Protein AF-A0A424Z4C3-F1 (afdb_monomer)

Sequence (163 aa):
MENKVEQVVNKMNSRNLFIAIMLIIITILAVLLIISIGGYLSYIQEPQPHHHETYIHIFPETHVYGTDNVTFMYTPNIGRTLIVTYTVTEIESDNVHNIIETVERQEHELDPLNPLKIEVEPREIGHKYQVEMTVEDMNNNIIHRSTMSARIPDEQDNFISNP

Radius of gyration: 39.34 Å; Cα contacts (8 Å, |Δi|>4): 250; chains: 1; bounding box: 77×33×122 Å

pLDDT: mean 78.97, std 17.21, range [33.47, 97.31]

Nearest PDB structures (foldseek):
  5iv7-assembly1_C  TM=6.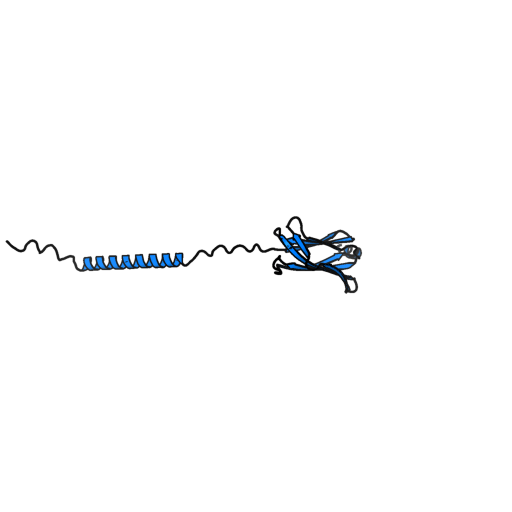291E-01  e=2.457E-01  Tequatrovirus T4
  4be5-assembly1_A  TM=4.408E-01  e=5.920E-02  Vibrio cholerae MJ-1236
  3hn3-assembly1_B  TM=3.981E-01  e=4.795E-02  Homo sapiens
  7q5z-assembly1_A  TM=5.756E-01  e=3.198E-01  Homo sapiens
  1zlg-assembly1_A  TM=4.926E-01  e=1.133E+00  Homo sapiens

Mean predicted aligned error: 15.72 Å

Solvent-accessible surface area (backbone atoms only — not comparable to full-atom values): 9662 Å² total; per-residue (Å²): 146,76,88,77,78,76,81,77,75,83,71,75,52,67,68,60,55,50,52,52,52,51,52,52,52,53,51,52,53,51,52,53,49,50,52,52,52,52,51,49,56,64,65,55,58,72,78,69,80,69,78,73,74,78,76,69,48,73,49,78,46,78,47,72,50,80,71,57,42,47,35,41,35,42,31,31,76,53,74,45,68,31,31,38,29,38,38,34,32,42,29,42,83,86,67,51,78,43,80,78,44,77,47,76,69,42,80,41,80,32,17,67,89,47,47,49,73,49,74,57,78,87,59,60,67,53,24,34,41,33,41,42,37,41,32,23,41,90,84,71,47,77,68,46,74,50,75,51,70,54,61,35,71,42,83,74,66,73,70,80,70,76,136

Organism: NCBI:txid768733

Foldseek 3Di:
DDDDPPPPPPCPPVVNVVVVVVVVVVVVVVVVVVVVVVVVVVVPPPPDPPPPPPQWDWDWDWDDDAQFKIKIWIATAAWDWKFKWKWKWKQDQVRDIDTPDTDHGDIDGHHRVRIDIDIDPGDDAQIKMKMWMWIAHPVRHTRDTDIDMDHRHDPVVVPPDDD

Secondary structure (DSSP, 8-state):
--SSSGGGSS---HHHHHHHHHHHHHHHHHHHHHHHHHHHHHHS-------------EEEEEEEETTTEEEEEEEESS-EEEEEEEEEEEE-TT--EEEEEEEEEEEEEE-SSS-EEEE--S--TT-EEEEEEEEE-TTS-EEEEEEEEEEPPPGGGGG-S--

Structure (mmCIF, N/CA/C/O backbone):
data_AF-A0A424Z4C3-F1
#
_entry.id   AF-A0A424Z4C3-F1
#
loop_
_atom_site.group_PDB
_atom_site.id
_atom_site.type_symbol
_atom_site.label_atom_id
_atom_site.label_alt_id
_atom_site.label_comp_id
_atom_site.label_asym_id
_atom_site.label_entity_id
_atom_site.label_seq_id
_atom_site.pdbx_PDB_ins_code
_atom_site.Cartn_x
_atom_site.Cartn_y
_atom_site.Cartn_z
_atom_site.occupancy
_atom_site.B_iso_or_equiv
_atom_site.auth_seq_id
_atom_site.auth_comp_id
_atom_site.auth_asym_id
_atom_site.auth_atom_id
_atom_site.pdbx_PDB_model_num
ATOM 1 N N . MET A 1 1 ? -45.730 -1.205 102.598 1.00 48.62 1 MET A N 1
ATOM 2 C CA . MET A 1 1 ? -45.518 -2.268 101.585 1.00 48.62 1 MET A CA 1
ATOM 3 C C . MET A 1 1 ? -44.973 -1.597 100.334 1.00 48.62 1 MET A C 1
ATOM 5 O O . MET A 1 1 ? -45.624 -1.545 99.305 1.00 48.62 1 MET A O 1
ATOM 9 N N . GLU A 1 2 ? -43.786 -1.020 100.467 1.00 47.94 2 GLU A N 1
ATOM 10 C CA . GLU A 1 2 ? -43.136 -0.192 99.452 1.00 47.94 2 GLU A CA 1
ATOM 11 C C . GLU A 1 2 ? -41.694 -0.677 99.303 1.00 47.94 2 GLU A C 1
ATOM 13 O O . GLU A 1 2 ? -41.101 -1.179 100.260 1.00 47.94 2 GLU A O 1
ATOM 18 N N . ASN A 1 3 ? -41.143 -0.501 98.105 1.00 51.62 3 ASN A N 1
ATOM 19 C CA . ASN A 1 3 ? -39.709 -0.540 97.815 1.00 51.62 3 ASN A CA 1
ATOM 20 C C . ASN A 1 3 ? -38.988 -1.889 97.815 1.00 51.62 3 ASN A C 1
ATOM 22 O O . ASN A 1 3 ? -37.878 -2.006 98.328 1.00 51.62 3 ASN A O 1
ATOM 26 N N . LYS A 1 4 ? -39.537 -2.895 97.126 1.00 50.12 4 LYS A N 1
ATOM 27 C CA . LYS A 1 4 ? -38.707 -4.020 96.640 1.00 50.12 4 LYS A CA 1
ATOM 28 C C . LYS A 1 4 ? -38.708 -4.244 95.130 1.00 50.12 4 LYS A C 1
ATOM 30 O O . LYS A 1 4 ? -37.926 -5.060 94.658 1.00 50.12 4 LYS A O 1
ATOM 35 N N . VAL A 1 5 ? -39.513 -3.503 94.369 1.00 50.25 5 VAL A N 1
ATOM 36 C CA . VAL A 1 5 ? -39.598 -3.684 92.909 1.00 50.25 5 VAL A CA 1
ATOM 37 C C . VAL A 1 5 ? -38.650 -2.746 92.144 1.00 50.25 5 VAL A C 1
ATOM 39 O O . VAL A 1 5 ? -38.207 -3.090 91.055 1.00 50.25 5 VAL A O 1
ATOM 42 N N . GLU A 1 6 ? -38.224 -1.620 92.727 1.00 46.81 6 GLU A N 1
ATOM 43 C CA . GLU A 1 6 ? -37.354 -0.653 92.027 1.00 46.81 6 GLU A CA 1
ATOM 44 C C . GLU A 1 6 ? -35.853 -0.990 92.042 1.00 46.81 6 GLU A C 1
ATOM 46 O O . GLU A 1 6 ? -35.081 -0.413 91.281 1.00 46.81 6 GLU A O 1
ATOM 51 N N . GLN A 1 7 ? -35.403 -1.948 92.857 1.00 45.22 7 GLN A N 1
ATOM 52 C CA . GLN A 1 7 ? -33.965 -2.203 93.034 1.00 45.22 7 GLN A CA 1
ATOM 53 C C . GLN A 1 7 ? -33.345 -3.238 92.084 1.00 45.22 7 GLN A C 1
ATOM 55 O O . GLN A 1 7 ? -32.160 -3.541 92.215 1.00 45.22 7 GLN A O 1
ATOM 60 N N . VAL A 1 8 ? -34.092 -3.764 91.109 1.00 50.53 8 VAL A N 1
ATOM 61 C CA . VAL A 1 8 ? -33.557 -4.748 90.143 1.00 50.53 8 VAL A CA 1
ATOM 62 C C . VAL A 1 8 ? -33.133 -4.102 88.815 1.00 50.53 8 VAL A C 1
ATOM 64 O O . VAL A 1 8 ? -32.407 -4.716 88.041 1.00 50.53 8 VAL A O 1
ATOM 67 N N . VAL A 1 9 ? -33.509 -2.847 88.542 1.00 52.56 9 VAL A N 1
ATOM 68 C CA . VAL A 1 9 ? -33.417 -2.318 87.167 1.00 52.56 9 VAL A CA 1
ATOM 69 C C . VAL A 1 9 ? -32.121 -1.566 86.846 1.00 52.56 9 VAL A C 1
ATOM 71 O O . VAL A 1 9 ? -31.762 -1.502 85.677 1.00 52.56 9 VAL A O 1
ATOM 74 N N . ASN A 1 10 ? -31.353 -1.044 87.810 1.00 55.59 10 ASN A N 1
ATOM 75 C CA . ASN A 1 10 ? -30.318 -0.058 87.455 1.00 55.59 10 ASN A CA 1
ATOM 76 C C . A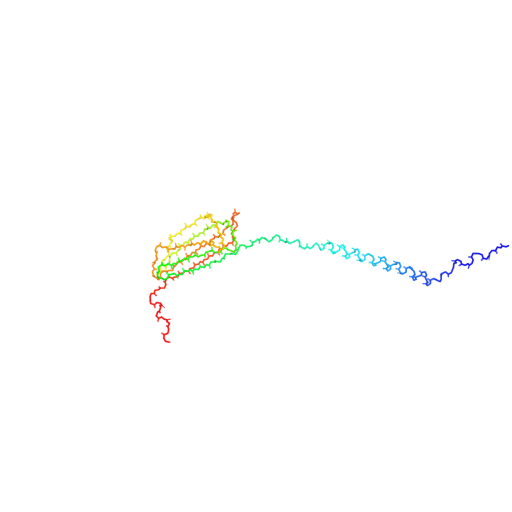SN A 1 10 ? -28.901 -0.344 87.963 1.00 55.59 10 ASN A C 1
ATOM 78 O O . ASN A 1 10 ? -28.245 0.500 88.572 1.00 55.59 10 ASN A O 1
ATOM 82 N N . LYS A 1 11 ? -28.396 -1.547 87.675 1.00 53.50 11 LYS A N 1
ATOM 83 C CA . LYS A 1 11 ? -26.954 -1.824 87.747 1.00 53.50 11 LYS A CA 1
ATOM 84 C C . LYS A 1 11 ? -26.505 -2.758 86.627 1.00 53.50 11 LYS A C 1
ATOM 86 O O . LYS A 1 11 ? -25.845 -3.765 86.866 1.00 53.50 11 LYS A O 1
ATOM 91 N N . MET A 1 12 ? -26.818 -2.417 85.374 1.00 53.66 12 MET A N 1
ATOM 92 C CA . MET A 1 12 ? -25.927 -2.848 84.295 1.00 53.66 12 MET A CA 1
ATOM 93 C C . MET A 1 12 ? -24.573 -2.208 84.591 1.00 53.66 12 MET A C 1
ATOM 95 O O . MET A 1 12 ? -24.428 -0.991 84.509 1.00 53.66 12 MET A O 1
ATOM 99 N N . ASN A 1 13 ? -23.614 -3.028 85.036 1.00 64.44 13 ASN A N 1
ATOM 100 C CA . ASN A 1 13 ? -22.236 -2.621 85.287 1.00 64.44 13 ASN A CA 1
ATOM 101 C C . ASN A 1 13 ? -21.794 -1.698 84.151 1.00 64.44 13 ASN A C 1
ATOM 103 O O . ASN A 1 13 ? -21.885 -2.089 82.989 1.00 64.44 13 ASN A O 1
ATOM 107 N N . SER A 1 14 ? -21.319 -0.498 84.483 1.00 62.88 14 SER A N 1
ATOM 108 C CA . SER A 1 14 ? -20.843 0.517 83.530 1.00 62.88 14 SER A CA 1
ATOM 109 C C . SER A 1 14 ? -19.937 -0.064 82.437 1.00 62.88 14 SER A C 1
ATOM 111 O O . SER A 1 14 ? -19.954 0.393 81.300 1.00 62.88 14 SER A O 1
ATOM 113 N N . ARG A 1 15 ? -19.214 -1.143 82.759 1.00 69.12 15 ARG A N 1
ATOM 114 C CA . ARG A 1 15 ? -18.411 -1.948 81.836 1.00 69.12 15 ARG A CA 1
ATOM 115 C C . ARG A 1 15 ? -19.214 -2.576 80.689 1.00 69.12 15 ARG A C 1
ATOM 117 O O . ARG A 1 15 ? -18.773 -2.517 79.552 1.00 69.12 15 ARG A O 1
ATOM 124 N N . ASN A 1 16 ? -20.387 -3.143 80.958 1.00 73.50 16 ASN A N 1
ATOM 125 C CA . ASN A 1 16 ? -21.242 -3.763 79.941 1.00 73.50 16 ASN A CA 1
ATOM 126 C C . ASN A 1 16 ? -21.932 -2.708 79.071 1.00 73.50 16 ASN A C 1
ATOM 128 O O . ASN A 1 16 ? -22.088 -2.922 77.873 1.00 73.50 16 ASN A O 1
ATOM 132 N N . LEU A 1 17 ? -22.288 -1.558 79.653 1.00 76.88 17 LEU A N 1
ATOM 133 C CA . LEU A 1 17 ? -22.807 -0.417 78.898 1.00 76.88 17 LEU A CA 1
ATOM 134 C C . LEU A 1 17 ? -21.731 0.159 77.965 1.00 76.88 17 LEU A C 1
ATOM 136 O O . LEU A 1 17 ? -21.995 0.402 76.793 1.00 76.88 17 LEU A O 1
ATOM 140 N N . PHE A 1 18 ? -20.501 0.304 78.458 1.00 78.44 18 PHE A N 1
ATOM 141 C CA . PHE A 1 18 ? -19.362 0.753 77.660 1.00 78.44 18 PHE A CA 1
ATOM 142 C C . PHE A 1 18 ? -19.043 -0.213 76.510 1.00 78.44 18 PHE A C 1
ATOM 144 O O . PHE A 1 18 ? -18.848 0.222 75.378 1.00 78.44 18 PHE A O 1
ATOM 151 N N . ILE A 1 19 ? -19.053 -1.525 76.776 1.00 81.19 19 ILE A N 1
ATOM 152 C CA . ILE A 1 19 ? -18.867 -2.554 75.743 1.00 81.19 19 ILE A CA 1
ATOM 153 C C . ILE A 1 19 ? -19.993 -2.488 74.701 1.00 81.19 19 ILE A C 1
ATOM 155 O O . ILE A 1 19 ? -19.710 -2.515 73.507 1.00 81.19 19 ILE A O 1
ATOM 159 N N . ALA A 1 20 ? -21.253 -2.345 75.125 1.00 80.00 20 ALA A N 1
ATOM 160 C CA . ALA A 1 20 ? -22.386 -2.231 74.208 1.00 80.00 20 ALA A CA 1
ATOM 161 C C . ALA A 1 20 ? -22.279 -0.990 73.303 1.00 80.00 20 ALA A C 1
ATOM 163 O O . ALA A 1 20 ? -22.475 -1.093 72.095 1.00 80.00 20 ALA A O 1
ATOM 164 N N . ILE A 1 21 ? -21.898 0.163 73.862 1.00 84.81 21 ILE A N 1
ATOM 165 C CA . ILE A 1 21 ? -21.693 1.402 73.097 1.00 84.81 21 ILE A CA 1
ATOM 166 C C . ILE A 1 21 ? -20.532 1.250 72.105 1.00 84.81 21 ILE A C 1
ATOM 168 O O . ILE A 1 21 ? -20.670 1.628 70.943 1.00 84.81 21 ILE A O 1
ATOM 172 N N . MET A 1 22 ? -19.414 0.650 72.522 1.00 87.81 22 MET A N 1
ATOM 173 C CA . MET A 1 22 ? -18.274 0.394 71.634 1.00 87.81 22 MET A CA 1
ATOM 174 C C . MET A 1 22 ? -18.644 -0.519 70.461 1.00 87.81 22 MET A C 1
ATOM 176 O O . MET A 1 22 ? -18.270 -0.232 69.326 1.00 87.81 22 MET A O 1
ATOM 180 N N . LEU A 1 23 ? -19.422 -1.577 70.702 1.00 88.62 23 LEU A N 1
ATOM 181 C CA . LEU A 1 23 ? -19.890 -2.469 69.637 1.00 88.62 23 LEU A CA 1
ATOM 182 C C . LEU A 1 23 ? -20.785 -1.737 68.632 1.00 88.62 23 LEU A C 1
ATOM 184 O O . LEU A 1 23 ? -20.630 -1.929 67.426 1.00 88.62 23 LEU A O 1
ATOM 188 N N . ILE A 1 24 ? -21.669 -0.854 69.103 1.00 89.69 24 ILE A N 1
ATOM 189 C CA . ILE A 1 24 ? -22.517 -0.034 68.227 1.00 89.69 24 ILE A CA 1
ATOM 190 C C . ILE A 1 24 ? -21.655 0.883 67.351 1.00 89.69 24 ILE A C 1
ATOM 192 O O . ILE A 1 24 ? -21.848 0.921 66.137 1.00 89.69 24 ILE A O 1
ATOM 196 N N . ILE A 1 25 ? -20.664 1.565 67.933 1.00 90.81 25 ILE A N 1
ATOM 197 C CA . ILE A 1 25 ? -19.761 2.460 67.191 1.00 90.81 25 ILE A CA 1
ATOM 198 C C . ILE A 1 25 ? -18.969 1.690 66.127 1.00 90.81 25 ILE A C 1
ATOM 200 O O . ILE A 1 25 ? -18.912 2.123 64.978 1.00 90.81 25 ILE A O 1
ATOM 204 N N . ILE A 1 26 ? -18.405 0.530 66.477 1.00 90.75 26 ILE A N 1
ATOM 205 C CA . ILE A 1 26 ? -17.664 -0.321 65.531 1.00 90.75 26 ILE A CA 1
ATOM 206 C C . ILE A 1 26 ? -18.571 -0.766 64.380 1.00 90.75 26 ILE A C 1
ATOM 208 O O . ILE A 1 26 ? -18.159 -0.735 63.222 1.00 90.75 26 ILE A O 1
ATOM 212 N N . THR A 1 27 ? -19.819 -1.129 64.683 1.00 90.38 27 THR A N 1
ATOM 213 C CA . THR A 1 27 ? -20.787 -1.560 63.666 1.00 90.38 27 THR A CA 1
ATOM 214 C C . THR A 1 27 ? -21.122 -0.418 62.705 1.00 90.38 27 THR A C 1
ATOM 216 O O . THR A 1 27 ? -21.119 -0.615 61.492 1.00 90.38 27 THR A O 1
ATOM 219 N N . ILE A 1 28 ? -21.338 0.795 63.223 1.00 91.44 28 ILE A N 1
ATOM 220 C CA . ILE A 1 28 ? -21.596 1.987 62.401 1.00 91.44 28 ILE A CA 1
ATOM 221 C C . ILE A 1 28 ? -20.392 2.297 61.502 1.00 91.44 28 ILE A C 1
ATOM 223 O O . ILE A 1 28 ? -20.564 2.538 60.308 1.00 91.44 28 ILE A O 1
ATOM 227 N N . LEU A 1 29 ? -19.172 2.246 62.046 1.00 90.75 29 LEU A N 1
ATOM 228 C CA . LEU A 1 29 ? -17.948 2.482 61.274 1.00 90.75 29 LEU A CA 1
ATOM 229 C C . LEU A 1 29 ? -17.756 1.442 60.162 1.00 90.75 29 LEU A C 1
ATOM 231 O O . LEU A 1 29 ? -17.391 1.809 59.047 1.00 90.75 29 LEU A O 1
ATOM 235 N N . ALA A 1 30 ? -18.051 0.167 60.427 1.00 88.88 30 ALA A N 1
ATOM 236 C CA . ALA A 1 30 ? -17.978 -0.891 59.422 1.00 88.88 30 ALA A CA 1
ATOM 237 C C . ALA A 1 30 ? -18.991 -0.677 58.284 1.00 88.88 30 ALA A C 1
ATOM 239 O O . ALA A 1 30 ? -18.644 -0.829 57.114 1.00 88.88 30 ALA A O 1
ATOM 240 N N . VAL A 1 31 ? -20.219 -0.263 58.609 1.00 88.62 31 VAL A N 1
ATO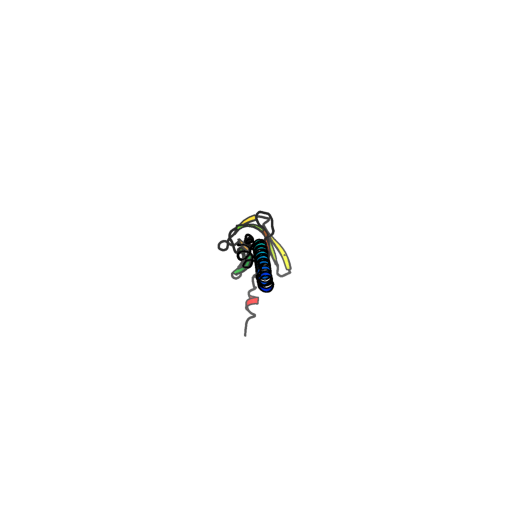M 241 C CA . VAL A 1 31 ? -21.247 0.052 57.603 1.00 88.62 31 VAL A CA 1
ATOM 242 C C . VAL A 1 31 ? -20.822 1.239 56.735 1.00 88.62 31 VAL A C 1
ATOM 244 O O . VAL A 1 31 ? -20.926 1.165 55.512 1.00 88.62 31 VAL A O 1
ATOM 247 N N . LEU A 1 32 ? -20.281 2.303 57.336 1.00 87.62 32 LEU A N 1
ATOM 248 C CA . LEU A 1 32 ? -19.774 3.462 56.590 1.00 87.62 32 LEU A CA 1
ATOM 249 C C . LEU A 1 32 ? -18.605 3.093 55.667 1.00 87.62 32 LEU A C 1
ATOM 251 O O . LEU A 1 32 ? -18.544 3.576 54.537 1.00 87.62 32 LEU A O 1
ATOM 255 N N . LEU A 1 33 ? -17.710 2.207 56.113 1.00 87.25 33 LEU A N 1
ATOM 256 C CA . LEU A 1 33 ? -16.611 1.700 55.291 1.00 87.25 33 LEU A CA 1
ATOM 257 C C . LEU A 1 33 ? -17.136 0.924 54.073 1.00 87.25 33 LEU A C 1
ATOM 259 O O . LEU A 1 33 ? -16.677 1.161 52.959 1.00 87.25 33 LEU A O 1
ATOM 263 N N . ILE A 1 34 ? -18.119 0.038 54.265 1.00 84.75 34 ILE A N 1
ATOM 264 C CA . ILE A 1 34 ? -18.716 -0.753 53.177 1.00 84.75 34 ILE A CA 1
ATOM 265 C C . ILE A 1 34 ? -19.407 0.157 52.155 1.00 84.75 34 ILE A C 1
ATOM 267 O O . ILE A 1 34 ? -19.229 -0.040 50.956 1.00 84.75 34 ILE A O 1
ATOM 271 N N . ILE A 1 35 ? -20.146 1.176 52.607 1.00 83.12 35 ILE A N 1
ATOM 272 C CA . ILE A 1 35 ? -20.796 2.152 51.716 1.00 83.12 35 ILE A CA 1
ATOM 273 C C . ILE A 1 35 ? -19.747 2.954 50.935 1.00 83.12 35 ILE A C 1
ATOM 275 O O . ILE A 1 35 ? -19.904 3.150 49.733 1.00 83.12 35 ILE A O 1
ATOM 279 N N . SER A 1 36 ? -18.662 3.378 51.589 1.00 79.81 36 SER A N 1
ATOM 280 C CA . SER A 1 36 ? -17.558 4.100 50.945 1.00 79.81 36 SER A CA 1
ATOM 281 C C . SER A 1 36 ? -16.863 3.253 49.873 1.00 79.81 36 SER A C 1
ATOM 283 O O . SER A 1 36 ? -16.689 3.706 48.743 1.00 79.81 36 SER A O 1
ATOM 285 N N . ILE A 1 37 ? -16.543 1.990 50.181 1.00 78.69 37 ILE A N 1
ATOM 286 C CA . ILE A 1 37 ? -15.929 1.055 49.227 1.00 78.69 37 ILE A CA 1
ATOM 287 C C . ILE A 1 37 ? -16.899 0.730 48.087 1.00 78.69 37 ILE A C 1
ATOM 289 O O . ILE A 1 37 ? -16.496 0.752 46.930 1.00 78.69 37 ILE A O 1
ATOM 293 N N . GLY A 1 38 ? -18.176 0.471 48.379 1.00 73.25 38 GLY A N 1
ATOM 294 C CA . GLY A 1 38 ? -19.195 0.207 47.359 1.00 73.25 38 GLY A CA 1
ATOM 295 C C . GLY A 1 38 ? -19.426 1.403 46.433 1.00 73.25 38 GLY A C 1
ATOM 296 O O . GLY A 1 38 ? -19.543 1.231 45.221 1.00 73.25 38 GLY A O 1
ATOM 297 N N . GLY A 1 39 ? -19.413 2.621 46.981 1.00 69.94 39 GLY A N 1
ATOM 298 C CA . GLY A 1 39 ? -19.451 3.863 46.209 1.00 69.94 39 GLY A CA 1
ATOM 299 C C . GLY A 1 39 ? -18.201 4.054 45.349 1.00 69.94 39 GLY A C 1
ATOM 300 O O . GLY A 1 39 ? -18.321 4.412 44.182 1.00 69.94 39 GLY A O 1
ATOM 301 N N . TYR A 1 40 ? -17.015 3.745 45.879 1.00 68.44 40 TYR A N 1
ATOM 302 C CA . TYR A 1 40 ? -15.761 3.791 45.125 1.00 68.44 40 TYR A CA 1
ATOM 303 C C . TYR A 1 40 ? -15.733 2.756 43.993 1.00 68.44 40 TYR A C 1
ATOM 305 O O . TYR A 1 40 ? -15.384 3.097 42.871 1.00 68.44 40 TYR A O 1
ATOM 313 N N . LEU A 1 41 ? -16.184 1.523 44.241 1.00 63.66 41 LEU A N 1
ATOM 314 C CA . LEU A 1 41 ? -16.323 0.487 43.212 1.00 63.66 41 LEU A CA 1
ATOM 315 C C . LEU A 1 41 ? -17.367 0.856 42.150 1.00 63.66 41 LEU A C 1
ATOM 317 O O . LEU A 1 41 ? -17.173 0.539 40.987 1.00 63.66 41 LEU A O 1
ATOM 321 N N . SER A 1 42 ? -18.432 1.569 42.525 1.00 61.44 42 SER A N 1
ATOM 322 C CA . SER A 1 42 ? -19.417 2.098 41.567 1.00 61.44 42 SER A CA 1
ATOM 323 C C . SER A 1 42 ? -18.878 3.290 40.764 1.00 61.44 42 SER A C 1
ATOM 325 O O . SER A 1 42 ? -19.337 3.542 39.654 1.00 61.44 42 SER A O 1
ATOM 327 N N . TYR A 1 43 ? -17.922 4.037 41.327 1.00 59.94 43 TYR A N 1
ATOM 328 C CA . TYR A 1 43 ? -17.220 5.136 40.660 1.00 59.94 43 TYR A CA 1
ATOM 329 C C . TYR A 1 43 ? -16.118 4.637 39.721 1.00 59.94 43 TYR A C 1
ATOM 331 O O . TYR A 1 43 ? -15.840 5.275 38.707 1.00 59.94 43 TYR A O 1
ATOM 339 N N . ILE A 1 44 ? -15.525 3.473 40.013 1.00 58.66 44 ILE A N 1
ATOM 340 C CA . ILE A 1 44 ? -14.732 2.711 39.047 1.00 58.66 44 ILE A CA 1
ATOM 341 C C . ILE A 1 44 ? -15.719 2.079 38.066 1.00 58.66 44 ILE A C 1
ATOM 343 O O . ILE A 1 44 ? -16.002 0.886 38.083 1.00 58.66 44 ILE A O 1
ATOM 347 N N . GLN A 1 45 ? -16.292 2.928 37.222 1.00 50.38 45 GLN A N 1
ATOM 348 C CA . GLN A 1 45 ? -16.965 2.506 36.016 1.00 50.38 45 GLN A CA 1
ATOM 349 C C . GLN A 1 45 ? -15.975 1.592 35.290 1.00 50.38 45 GLN A C 1
ATOM 351 O O . GLN A 1 45 ? -14.860 2.029 34.987 1.00 50.38 45 GLN A O 1
ATOM 356 N N . GLU A 1 46 ? -16.335 0.317 35.085 1.00 55.81 46 GLU A N 1
ATOM 357 C CA . GLU A 1 46 ? -15.583 -0.541 34.169 1.00 55.81 46 GLU A CA 1
ATOM 358 C C . GLU A 1 46 ? -15.350 0.296 32.912 1.00 55.81 46 GLU A C 1
ATOM 360 O O . GLU A 1 46 ? -16.330 0.862 32.400 1.00 55.81 46 GLU A O 1
ATOM 365 N N . PRO A 1 47 ? -14.089 0.481 32.473 1.00 52.53 47 PRO A N 1
ATOM 366 C CA . PRO A 1 47 ? -13.832 1.217 31.254 1.00 52.53 47 PRO A CA 1
ATOM 367 C C . PRO A 1 47 ? -14.706 0.568 30.192 1.00 52.53 47 PRO A C 1
ATOM 369 O O . PRO A 1 47 ? -14.550 -0.616 29.890 1.00 52.53 47 PRO A O 1
ATOM 372 N N . GLN A 1 48 ? -15.700 1.327 29.718 1.00 49.47 48 GLN A N 1
ATOM 373 C CA . GLN A 1 48 ? -16.552 0.904 28.619 1.00 49.47 48 GLN A CA 1
ATOM 374 C C . GLN A 1 48 ? -15.604 0.387 27.541 1.00 49.47 48 GLN A C 1
ATOM 376 O O . GLN A 1 48 ? -14.608 1.072 27.280 1.00 49.47 48 GLN A O 1
ATOM 381 N N . PRO A 1 49 ? -15.837 -0.804 26.964 1.00 48.91 49 PRO A N 1
ATOM 382 C CA . PRO A 1 49 ? -14.971 -1.297 25.913 1.00 48.91 49 PRO A CA 1
ATOM 383 C C . PRO A 1 49 ? -14.999 -0.230 24.828 1.00 48.91 49 PRO A C 1
ATOM 385 O O . PRO A 1 49 ? -16.034 -0.004 24.200 1.00 48.91 49 PRO A O 1
ATOM 388 N N . HIS A 1 50 ? -13.893 0.506 24.694 1.00 41.78 50 HIS A N 1
ATOM 389 C CA . HIS A 1 50 ? -13.733 1.486 23.641 1.00 41.78 50 HIS A CA 1
ATOM 390 C C . HIS A 1 50 ? -14.073 0.745 22.360 1.00 41.78 50 HIS A C 1
ATOM 392 O O . HIS A 1 50 ? -13.462 -0.295 22.095 1.00 41.78 50 HIS A O 1
ATOM 398 N N . HIS A 1 51 ? -15.095 1.219 21.637 1.00 39.50 51 HIS A N 1
ATOM 399 C CA . HIS A 1 51 ? -15.401 0.725 20.304 1.00 39.50 51 HIS A CA 1
ATOM 400 C C . HIS A 1 51 ? -14.067 0.548 19.595 1.00 39.50 51 HIS A C 1
ATOM 402 O O . HIS A 1 51 ? -13.327 1.520 19.451 1.00 39.50 51 HIS A O 1
ATOM 408 N N . HIS A 1 52 ? -13.709 -0.698 19.277 1.00 40.66 52 HIS A N 1
ATOM 409 C CA . HIS A 1 52 ? -12.518 -0.960 18.499 1.00 40.66 52 HIS A CA 1
ATOM 410 C C . HIS A 1 52 ? -12.746 -0.257 17.167 1.00 40.66 52 HIS A C 1
ATOM 412 O O . HIS A 1 52 ? -13.441 -0.781 16.295 1.00 40.66 52 HIS A O 1
ATOM 418 N N . GL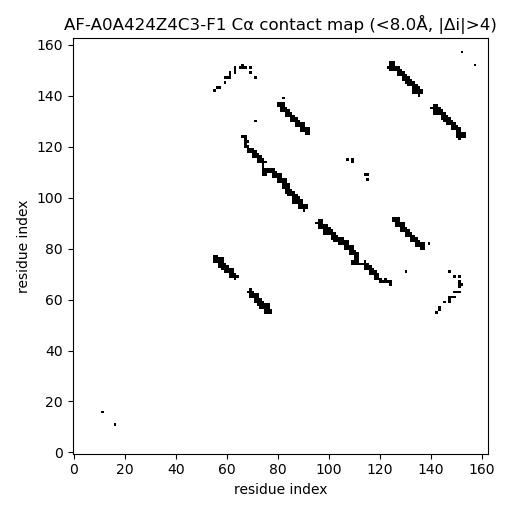U A 1 53 ? -12.196 0.951 17.024 1.00 49.38 53 GLU A N 1
ATOM 419 C CA . GLU A 1 53 ? -11.811 1.457 15.722 1.00 49.38 53 GLU A CA 1
ATOM 420 C C . GLU A 1 53 ? -11.009 0.318 15.115 1.00 49.38 53 GLU A C 1
ATOM 422 O O . GLU A 1 53 ? -9.951 -0.066 15.614 1.00 49.38 53 GLU A O 1
ATOM 427 N N . THR A 1 54 ? -11.625 -0.370 14.160 1.00 58.72 54 THR A N 1
ATOM 428 C CA . THR A 1 54 ? -11.007 -1.534 13.552 1.00 58.72 54 THR A CA 1
ATOM 429 C C . THR A 1 54 ? -9.881 -0.967 12.706 1.00 58.72 54 THR A C 1
ATOM 431 O O . THR A 1 54 ? -10.122 -0.446 11.618 1.00 58.72 54 THR A O 1
ATOM 434 N N . TYR A 1 55 ? -8.675 -0.943 13.274 1.00 65.19 55 TYR A N 1
ATOM 435 C CA . TYR A 1 55 ? -7.505 -0.386 12.619 1.00 65.19 55 TYR A CA 1
ATOM 436 C C . TYR A 1 55 ? -7.246 -1.163 11.329 1.00 65.19 55 TYR A C 1
ATOM 438 O O . TYR A 1 55 ? -7.138 -2.396 11.329 1.00 65.19 55 TYR A O 1
ATOM 446 N N . ILE A 1 56 ? -7.178 -0.427 10.221 1.00 71.00 56 ILE A N 1
ATOM 447 C CA . ILE A 1 56 ? -6.837 -0.989 8.921 1.00 71.00 56 ILE A CA 1
ATOM 448 C C . ILE A 1 56 ? -5.320 -1.071 8.857 1.00 71.00 56 ILE A C 1
ATOM 450 O O . ILE A 1 56 ? -4.631 -0.053 8.858 1.00 71.00 56 ILE A O 1
ATOM 454 N N . HIS A 1 57 ? -4.808 -2.291 8.809 1.00 80.62 57 HIS A N 1
ATOM 455 C CA . HIS A 1 57 ? -3.413 -2.559 8.503 1.00 80.62 57 HIS A CA 1
ATOM 456 C C . HIS A 1 57 ? -3.313 -2.892 7.021 1.00 80.62 57 HIS A C 1
ATOM 458 O O . HIS A 1 57 ? -4.062 -3.735 6.530 1.00 80.62 57 HIS A O 1
ATOM 464 N N . ILE A 1 58 ? -2.395 -2.228 6.323 1.00 80.44 58 ILE A N 1
ATOM 465 C CA . ILE A 1 58 ? -2.105 -2.483 4.913 1.00 80.44 58 ILE A CA 1
ATOM 466 C C . ILE A 1 58 ? -0.708 -3.084 4.827 1.00 80.44 58 ILE A C 1
ATOM 468 O O . ILE A 1 58 ? 0.239 -2.532 5.395 1.00 80.44 58 ILE A O 1
ATOM 472 N N . PHE A 1 59 ? -0.602 -4.214 4.135 1.00 85.38 59 PHE A N 1
ATOM 473 C CA . PHE A 1 59 ? 0.643 -4.937 3.911 1.00 85.38 59 PHE A CA 1
ATOM 474 C C . PHE A 1 59 ? 1.105 -4.698 2.466 1.00 85.38 59 PHE A C 1
ATOM 476 O O . PHE A 1 59 ? 0.503 -5.253 1.544 1.00 85.38 59 PHE A O 1
ATOM 483 N N . PRO A 1 60 ? 2.101 -3.818 2.255 1.00 80.00 60 PRO A N 1
ATOM 484 C CA . PRO A 1 60 ? 2.704 -3.605 0.948 1.00 80.00 60 PRO A CA 1
ATOM 485 C C . PRO A 1 60 ? 3.657 -4.758 0.600 1.00 80.00 60 PRO A C 1
ATOM 487 O O . PRO A 1 60 ? 4.541 -5.096 1.389 1.00 80.00 60 PRO A O 1
ATOM 490 N N . GLU A 1 61 ? 3.498 -5.337 -0.585 1.00 82.94 61 GLU A N 1
ATOM 491 C CA . GLU A 1 61 ? 4.309 -6.448 -1.090 1.00 82.94 61 GLU A CA 1
ATOM 492 C C . GLU A 1 61 ? 4.732 -6.214 -2.545 1.00 82.94 61 GLU A C 1
ATOM 494 O O . GLU A 1 61 ? 3.996 -5.628 -3.340 1.00 82.94 61 GLU A O 1
ATOM 499 N N . THR A 1 62 ? 5.911 -6.710 -2.922 1.00 79.31 62 THR A N 1
ATOM 500 C CA . THR A 1 62 ? 6.4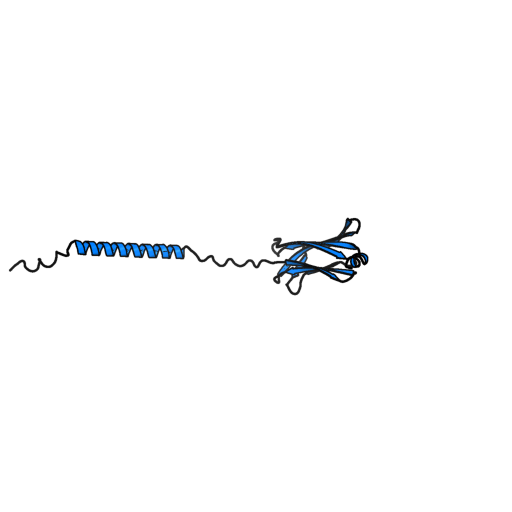04 -6.668 -4.304 1.00 79.31 62 THR A CA 1
ATOM 501 C C . THR A 1 62 ? 6.678 -8.071 -4.819 1.00 79.31 62 THR A C 1
ATOM 503 O O . THR A 1 62 ? 7.349 -8.871 -4.171 1.00 79.31 62 THR A O 1
ATOM 506 N N . HIS A 1 63 ? 6.172 -8.365 -6.011 1.00 76.62 63 HIS A N 1
ATOM 507 C CA . HIS A 1 63 ? 6.373 -9.642 -6.684 1.00 76.62 63 HIS A CA 1
ATOM 508 C C . HIS A 1 63 ? 7.050 -9.395 -8.024 1.00 76.62 63 HIS A C 1
ATOM 510 O O . HIS A 1 63 ? 6.457 -8.766 -8.893 1.00 76.62 63 HIS A O 1
ATOM 516 N N . VAL A 1 64 ? 8.277 -9.888 -8.193 1.00 69.56 64 VAL A N 1
ATOM 517 C CA . VAL A 1 64 ? 8.993 -9.873 -9.478 1.00 69.56 64 VAL A CA 1
ATOM 518 C C . VAL A 1 64 ? 8.833 -11.248 -10.126 1.00 69.56 64 VAL A C 1
ATOM 520 O O . VAL A 1 64 ? 9.220 -12.259 -9.540 1.00 69.56 64 VAL A O 1
ATOM 523 N N . TYR A 1 65 ? 8.248 -11.295 -11.319 1.00 66.50 65 TYR A N 1
ATOM 524 C CA . TYR A 1 65 ? 8.038 -12.505 -12.107 1.00 66.50 65 TYR A CA 1
ATOM 525 C C . TYR A 1 65 ? 8.977 -12.499 -13.314 1.00 66.50 65 TYR A C 1
ATOM 527 O O . TYR A 1 65 ? 8.727 -11.821 -14.311 1.00 66.50 65 TYR A O 1
ATOM 535 N N . GLY A 1 66 ? 10.049 -13.288 -13.228 1.00 62.38 66 GLY A N 1
ATOM 536 C CA . GLY A 1 66 ? 11.020 -13.413 -14.314 1.00 62.38 66 GLY A CA 1
ATOM 537 C C . GLY A 1 66 ? 11.676 -12.077 -14.673 1.00 62.38 66 GLY A C 1
ATOM 538 O O . GLY A 1 66 ? 12.016 -11.294 -13.787 1.00 62.38 66 GLY A O 1
ATOM 539 N N . THR A 1 67 ? 11.865 -11.845 -15.971 1.00 63.69 67 THR A N 1
ATOM 540 C CA . THR A 1 67 ? 12.539 -10.664 -16.531 1.00 63.69 67 THR A CA 1
ATOM 541 C C . THR A 1 67 ? 11.588 -9.530 -16.917 1.00 63.69 67 THR A C 1
ATOM 543 O O . THR A 1 67 ? 12.057 -8.466 -17.304 1.00 63.69 67 THR A O 1
ATOM 546 N N . ASP A 1 68 ? 10.270 -9.728 -16.806 1.00 69.75 68 ASP A N 1
ATOM 547 C CA . ASP A 1 68 ? 9.320 -8.885 -17.546 1.00 69.75 68 ASP A CA 1
ATOM 548 C C . ASP A 1 68 ? 8.316 -8.203 -16.608 1.00 69.75 68 ASP A C 1
ATOM 550 O O . ASP A 1 68 ? 7.920 -7.062 -16.850 1.00 69.75 68 ASP A O 1
ATOM 554 N N . ASN A 1 69 ? 7.944 -8.856 -15.490 1.00 73.69 69 ASN A N 1
ATOM 555 C CA . ASN A 1 69 ? 6.812 -8.479 -14.628 1.00 73.69 69 ASN A CA 1
ATOM 556 C C . ASN A 1 69 ? 7.229 -8.235 -13.137 1.00 73.69 69 ASN A C 1
ATOM 558 O O . ASN A 1 69 ? 8.144 -8.846 -12.604 1.00 73.69 69 ASN A O 1
ATOM 562 N N . VAL A 1 70 ? 6.584 -7.269 -12.482 1.00 85.75 70 VAL A N 1
ATOM 563 C CA . VAL A 1 70 ? 6.809 -6.573 -11.195 1.00 85.75 70 VAL A CA 1
ATOM 564 C C . VAL A 1 70 ? 5.429 -6.038 -10.844 1.00 85.75 70 VAL A C 1
ATOM 566 O O . VAL A 1 70 ? 4.929 -5.067 -11.429 1.00 85.75 70 VAL A O 1
ATOM 569 N N . THR A 1 71 ? 4.809 -6.702 -9.894 1.00 90.31 71 THR A N 1
ATOM 570 C CA . THR A 1 71 ? 3.500 -6.340 -9.387 1.00 90.31 71 THR A CA 1
ATOM 571 C C . THR A 1 71 ? 3.680 -5.826 -7.972 1.00 90.31 71 THR A C 1
ATOM 573 O O . THR A 1 71 ? 4.270 -6.501 -7.124 1.00 90.31 71 THR A O 1
ATOM 576 N N . PHE A 1 72 ? 3.165 -4.631 -7.714 1.00 91.81 72 PHE A N 1
ATOM 577 C CA . PHE A 1 72 ? 3.051 -4.082 -6.370 1.00 91.81 72 PHE A CA 1
ATOM 578 C C . PHE A 1 72 ? 1.667 -4.428 -5.835 1.00 91.81 72 PHE A C 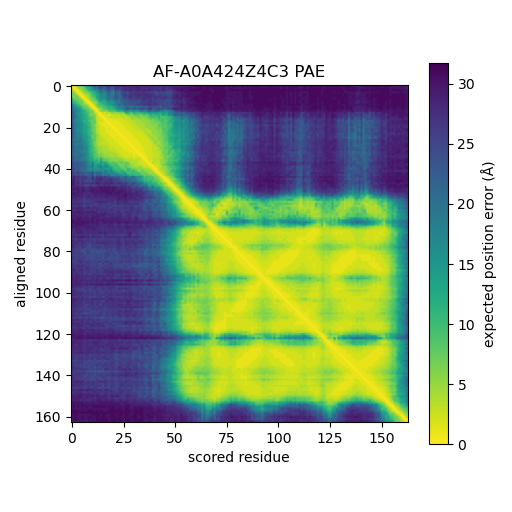1
ATOM 580 O O . PHE A 1 72 ? 0.661 -4.196 -6.505 1.00 91.81 72 PHE A O 1
ATOM 587 N N . MET A 1 73 ? 1.617 -5.013 -4.646 1.00 93.06 73 MET A N 1
ATOM 588 C CA . MET A 1 73 ? 0.389 -5.451 -4.000 1.00 93.06 73 MET A CA 1
ATOM 589 C C . MET A 1 73 ? 0.172 -4.702 -2.694 1.00 93.06 73 MET A C 1
ATOM 591 O O . MET A 1 73 ? 1.098 -4.523 -1.906 1.00 93.06 73 MET A O 1
ATOM 595 N N . TYR A 1 74 ? -1.070 -4.290 -2.464 1.00 92.81 74 TYR A N 1
ATOM 596 C CA . TYR A 1 74 ? -1.504 -3.648 -1.231 1.00 92.81 74 TYR A CA 1
ATOM 597 C C . TYR A 1 74 ? -2.712 -4.387 -0.673 1.00 92.81 74 TYR A C 1
ATOM 599 O O . TYR A 1 74 ? -3.826 -4.273 -1.193 1.00 92.81 74 TYR A O 1
ATOM 607 N N . THR A 1 75 ? -2.477 -5.144 0.396 1.00 93.31 75 THR A N 1
ATOM 608 C CA . THR A 1 75 ? -3.486 -6.018 1.001 1.00 93.31 75 THR A CA 1
ATOM 609 C C . THR A 1 75 ? -3.956 -5.430 2.330 1.00 93.31 75 THR A C 1
ATOM 611 O O . THR A 1 75 ? -3.155 -5.355 3.268 1.00 93.31 75 THR A O 1
ATOM 614 N N . PRO A 1 76 ? -5.223 -5.000 2.461 1.00 91.38 76 PRO A N 1
ATOM 615 C CA . PRO A 1 76 ? -5.766 -4.619 3.757 1.00 91.38 76 PRO A CA 1
ATOM 616 C C . PRO A 1 76 ? -6.087 -5.866 4.595 1.00 91.38 76 PRO A C 1
ATOM 618 O O . PRO A 1 76 ? -6.414 -6.926 4.067 1.00 91.38 76 PRO A O 1
ATOM 621 N N . ASN A 1 77 ? -6.048 -5.743 5.920 1.00 88.50 77 ASN A N 1
ATOM 622 C CA . ASN A 1 77 ? -6.459 -6.807 6.845 1.00 88.50 77 ASN A CA 1
ATOM 623 C C . ASN A 1 77 ? -7.986 -7.004 6.934 1.00 88.50 77 ASN A C 1
ATOM 625 O O . ASN A 1 77 ? -8.434 -8.040 7.425 1.00 88.50 77 ASN A O 1
ATOM 629 N N . ILE A 1 78 ? -8.781 -6.024 6.494 1.00 88.00 78 ILE A N 1
ATOM 630 C CA . ILE A 1 78 ? -10.250 -6.054 6.485 1.00 88.00 78 ILE A CA 1
ATOM 631 C C . ILE A 1 78 ? -10.796 -5.480 5.173 1.00 88.00 78 ILE A C 1
ATOM 633 O O . ILE A 1 78 ? -10.149 -4.640 4.553 1.00 88.00 78 ILE A O 1
ATOM 637 N N . GLY A 1 79 ? -11.996 -5.909 4.774 1.00 92.00 79 GLY A N 1
ATOM 638 C CA . GLY A 1 79 ? -12.675 -5.397 3.581 1.00 92.00 79 GLY A CA 1
ATOM 639 C C . GLY A 1 79 ? -13.264 -4.000 3.785 1.00 92.00 79 GLY A C 1
ATOM 640 O O . GLY A 1 79 ? -14.027 -3.794 4.736 1.00 92.00 79 GLY A O 1
ATOM 641 N N . ARG A 1 80 ? -12.922 -3.040 2.917 1.00 91.56 80 ARG A N 1
ATOM 642 C CA . ARG A 1 80 ? -13.456 -1.669 2.951 1.00 91.56 80 ARG A CA 1
ATOM 643 C C . ARG A 1 80 ? -13.252 -0.922 1.631 1.00 91.56 80 ARG A C 1
ATOM 645 O O . ARG A 1 80 ? -12.263 -1.131 0.936 1.00 91.56 80 ARG A O 1
ATOM 652 N N . THR A 1 81 ? -14.137 0.033 1.350 1.00 95.50 81 THR A N 1
ATOM 653 C CA . THR A 1 81 ? -13.887 1.078 0.349 1.00 95.50 81 THR A CA 1
ATOM 654 C C . THR A 1 81 ? -12.872 2.084 0.885 1.00 95.50 81 THR A C 1
ATOM 656 O O . THR A 1 81 ? -13.059 2.640 1.972 1.00 95.50 81 THR A O 1
ATOM 659 N N . LEU A 1 82 ? -11.800 2.295 0.128 1.00 94.50 82 LEU A N 1
ATOM 660 C CA . LEU A 1 82 ? -10.682 3.173 0.454 1.00 94.50 82 LEU A CA 1
ATOM 661 C C . LEU A 1 82 ? -10.377 4.086 -0.730 1.00 94.50 82 LEU A C 1
ATOM 663 O O . LEU A 1 82 ? -10.586 3.708 -1.880 1.00 94.50 82 LEU A O 1
ATOM 667 N N . ILE A 1 83 ? -9.858 5.275 -0.445 1.00 96.69 83 ILE A N 1
ATOM 668 C CA . ILE A 1 83 ? -9.388 6.211 -1.465 1.00 96.69 83 ILE A CA 1
ATOM 669 C C . ILE A 1 83 ? -7.880 6.020 -1.597 1.00 96.69 83 ILE A C 1
ATOM 671 O O . ILE A 1 83 ? -7.138 6.183 -0.629 1.00 96.69 83 ILE A O 1
ATOM 675 N N . VAL A 1 84 ? -7.413 5.680 -2.790 1.00 96.69 84 VAL A N 1
ATOM 676 C CA . VAL A 1 84 ? -6.005 5.413 -3.076 1.00 96.69 84 VAL A CA 1
ATOM 677 C C . VAL A 1 84 ? -5.458 6.496 -3.994 1.00 96.69 84 VAL A C 1
ATOM 679 O O . VAL A 1 84 ? -6.073 6.876 -4.987 1.00 96.69 84 VAL A O 1
ATOM 682 N N . THR A 1 85 ? -4.285 7.009 -3.650 1.00 97.31 85 THR A N 1
ATOM 683 C CA . THR A 1 85 ? -3.463 7.852 -4.520 1.00 97.31 85 THR A CA 1
ATOM 684 C C . THR A 1 85 ? -2.105 7.192 -4.649 1.00 97.31 85 THR A C 1
ATOM 686 O O . THR A 1 85 ? -1.501 6.872 -3.621 1.00 97.31 85 THR A O 1
ATOM 689 N N . TYR A 1 86 ? -1.613 6.995 -5.868 1.00 96.88 86 TYR A N 1
ATOM 690 C CA . TYR A 1 86 ? -0.262 6.492 -6.070 1.00 96.88 86 TYR A CA 1
ATOM 691 C C . TYR A 1 86 ? 0.428 7.086 -7.290 1.00 96.88 86 TYR A C 1
ATOM 693 O O . TYR A 1 86 ? -0.213 7.479 -8.261 1.00 96.88 86 TYR A O 1
ATOM 701 N N . THR A 1 87 ? 1.753 7.091 -7.228 1.00 97.00 87 THR A N 1
ATOM 702 C CA . THR A 1 87 ? 2.631 7.451 -8.337 1.00 97.00 87 THR A CA 1
ATOM 703 C C . THR A 1 87 ? 3.615 6.320 -8.559 1.00 97.00 87 THR A C 1
ATOM 705 O O . THR A 1 87 ? 4.254 5.856 -7.610 1.00 97.00 87 THR A O 1
ATOM 708 N N . VAL A 1 88 ? 3.745 5.892 -9.809 1.00 95.12 88 VAL A N 1
ATOM 709 C CA . VAL A 1 88 ? 4.751 4.936 -10.252 1.00 95.12 88 VAL A CA 1
ATOM 710 C C . VAL A 1 88 ? 5.868 5.696 -10.955 1.00 95.12 88 VAL A C 1
ATOM 712 O O . VAL A 1 88 ? 5.645 6.403 -11.941 1.00 95.12 88 VAL A O 1
ATOM 715 N N . THR A 1 89 ? 7.080 5.515 -10.449 1.00 94.75 89 THR A N 1
ATOM 716 C CA . THR A 1 89 ? 8.302 6.105 -10.983 1.00 94.75 89 THR A CA 1
ATOM 717 C C . THR A 1 89 ? 9.223 4.995 -11.462 1.00 94.75 89 THR A C 1
ATOM 719 O O . THR A 1 89 ? 9.609 4.119 -10.687 1.00 94.75 89 THR A O 1
ATOM 722 N N . GLU A 1 90 ? 9.595 5.045 -12.730 1.00 93.00 90 GLU A N 1
ATOM 723 C CA . GLU A 1 90 ? 10.724 4.311 -13.277 1.00 93.00 90 GLU A CA 1
ATOM 724 C C . GLU A 1 90 ? 12.017 5.082 -13.003 1.00 93.00 90 GLU A C 1
ATOM 726 O O . GLU A 1 90 ? 12.081 6.302 -13.140 1.00 93.00 90 GLU A O 1
ATOM 731 N N . ILE A 1 91 ? 13.044 4.360 -12.581 1.00 91.75 91 ILE A N 1
ATOM 732 C CA . ILE A 1 91 ? 14.374 4.876 -12.292 1.00 91.75 91 ILE A CA 1
ATOM 733 C C . ILE A 1 91 ? 15.339 4.096 -13.180 1.00 91.75 91 ILE A C 1
ATOM 735 O O . ILE A 1 91 ? 15.585 2.906 -12.945 1.00 91.75 91 ILE A O 1
ATOM 739 N N . GLU A 1 92 ? 15.847 4.770 -14.206 1.00 89.56 92 GLU A N 1
ATOM 740 C CA . GLU A 1 92 ? 16.789 4.219 -15.177 1.00 89.56 92 GLU A CA 1
ATOM 741 C C . GLU A 1 92 ? 18.139 3.880 -14.521 1.00 89.56 92 GLU A C 1
ATOM 743 O O . GLU A 1 92 ? 18.453 4.303 -13.401 1.00 89.56 92 GLU A O 1
ATOM 748 N N . SER A 1 93 ? 18.981 3.127 -15.232 1.00 83.44 93 SER A N 1
ATOM 749 C CA . SER A 1 93 ? 20.296 2.701 -14.722 1.00 83.44 93 SER A CA 1
ATOM 750 C C . SER A 1 93 ? 21.254 3.865 -14.414 1.00 83.44 93 SER A C 1
ATOM 752 O O . SER A 1 93 ? 22.172 3.713 -13.606 1.00 83.44 93 SER A O 1
ATOM 754 N N . ASP A 1 94 ? 21.054 5.029 -15.031 1.00 87.38 94 ASP A N 1
ATOM 755 C CA . ASP A 1 94 ? 21.816 6.259 -14.791 1.00 87.38 94 ASP A CA 1
ATOM 756 C C . ASP A 1 94 ? 21.175 7.185 -13.731 1.00 87.38 94 ASP A C 1
ATOM 758 O O . ASP A 1 94 ? 21.692 8.271 -13.457 1.00 87.38 94 ASP A O 1
ATOM 762 N N . ASN A 1 95 ? 20.121 6.716 -13.052 1.00 86.94 95 ASN A N 1
ATOM 763 C CA . ASN A 1 95 ? 19.293 7.451 -12.090 1.00 86.94 95 ASN A CA 1
ATOM 764 C C . ASN A 1 95 ? 18.458 8.587 -12.701 1.00 86.94 95 ASN A C 1
ATOM 766 O O . ASN A 1 95 ? 18.120 9.542 -11.997 1.00 86.94 95 ASN A O 1
ATOM 770 N N . VAL A 1 96 ? 18.093 8.509 -13.980 1.00 91.31 96 VAL A N 1
ATOM 771 C CA . VAL A 1 96 ? 16.987 9.318 -14.506 1.00 91.31 96 VAL A CA 1
ATOM 772 C C . VAL A 1 96 ? 15.667 8.812 -13.916 1.00 91.31 96 VAL A C 1
ATOM 774 O O . VAL A 1 96 ? 15.419 7.612 -13.858 1.00 91.31 96 VAL A O 1
ATOM 777 N N . HIS A 1 97 ? 14.830 9.735 -13.432 1.00 93.88 97 HIS A N 1
ATOM 778 C CA . HIS A 1 97 ? 13.527 9.434 -12.838 1.00 93.88 97 HIS A CA 1
ATOM 779 C C . HIS A 1 97 ? 12.405 9.820 -13.805 1.00 93.88 97 HIS A C 1
ATOM 781 O O . HIS A 1 97 ? 12.203 11.008 -14.070 1.00 93.88 97 HIS A O 1
ATOM 787 N N . ASN A 1 98 ? 11.633 8.835 -14.249 1.00 93.06 98 ASN A N 1
ATOM 788 C CA . ASN A 1 98 ? 10.483 9.012 -15.126 1.00 93.06 98 ASN A CA 1
ATOM 789 C C . ASN A 1 98 ? 9.203 8.625 -14.387 1.00 93.06 98 ASN A C 1
ATOM 791 O O . ASN A 1 98 ? 9.054 7.496 -13.927 1.00 93.06 98 ASN A O 1
ATOM 795 N N . ILE A 1 99 ? 8.252 9.553 -14.277 1.00 94.06 99 ILE A N 1
ATOM 796 C CA . ILE A 1 99 ? 6.908 9.217 -13.798 1.00 94.06 99 ILE A CA 1
ATOM 797 C C . ILE A 1 99 ? 6.171 8.546 -14.951 1.00 94.06 99 ILE A C 1
ATOM 799 O O . ILE A 1 99 ? 5.980 9.164 -15.999 1.00 94.06 99 ILE A O 1
ATOM 803 N N . ILE A 1 100 ? 5.764 7.298 -14.748 1.00 92.88 100 ILE A N 1
ATOM 804 C CA . ILE A 1 100 ? 5.105 6.488 -15.780 1.00 92.88 100 ILE A CA 1
ATOM 805 C C . ILE A 1 100 ? 3.605 6.324 -15.525 1.00 92.88 100 ILE A C 1
ATOM 807 O O . ILE A 1 100 ? 2.844 6.137 -16.470 1.00 92.88 100 ILE A O 1
ATOM 811 N N . GLU A 1 101 ? 3.159 6.461 -14.275 1.00 94.12 101 GLU A N 1
ATOM 812 C CA . GLU A 1 101 ? 1.741 6.413 -13.922 1.00 94.12 101 GLU A CA 1
ATOM 813 C C . GLU A 1 101 ? 1.460 7.260 -12.680 1.00 94.12 101 GLU A C 1
ATOM 815 O O . GLU A 1 101 ? 2.232 7.249 -11.721 1.00 94.12 101 GLU A O 1
ATOM 820 N N . THR A 1 102 ? 0.322 7.952 -12.683 1.00 95.81 102 THR A N 1
ATOM 821 C CA . THR A 1 102 ? -0.220 8.626 -11.502 1.00 95.81 102 THR A CA 1
ATOM 822 C C . THR A 1 102 ? -1.713 8.354 -11.422 1.00 95.81 102 THR A C 1
ATOM 824 O O . THR A 1 102 ? -2.454 8.643 -12.363 1.00 95.81 102 THR A O 1
ATOM 827 N N . VAL A 1 103 ? -2.157 7.857 -10.274 1.00 96.44 103 VAL A N 1
ATOM 828 C CA . VAL A 1 103 ? -3.567 7.741 -9.909 1.00 96.44 103 VAL A CA 1
ATOM 829 C C . VAL A 1 103 ? -3.843 8.689 -8.759 1.00 96.44 103 VAL A C 1
ATOM 831 O O . VAL A 1 103 ? -3.233 8.599 -7.693 1.00 96.44 103 VAL A O 1
ATOM 834 N N . GLU A 1 104 ? -4.790 9.597 -8.971 1.00 96.06 104 GLU A N 1
ATOM 835 C CA . GLU A 1 104 ? -5.199 10.575 -7.972 1.00 96.06 104 GLU A CA 1
ATOM 836 C C . GLU A 1 104 ? -6.555 10.203 -7.381 1.00 96.06 104 GLU A C 1
ATOM 838 O O . GLU A 1 104 ? -7.560 10.168 -8.088 1.00 96.06 104 GLU A O 1
ATOM 843 N N . ARG A 1 105 ? -6.577 9.981 -6.062 1.00 95.94 105 ARG A N 1
ATOM 844 C CA . ARG A 1 105 ? -7.793 9.839 -5.245 1.00 95.94 105 ARG A CA 1
ATOM 845 C C . ARG A 1 105 ? -8.869 8.943 -5.869 1.00 95.94 105 ARG A C 1
ATOM 847 O O . ARG A 1 105 ? -10.026 9.345 -5.988 1.00 95.94 105 ARG A O 1
ATOM 854 N N . GLN A 1 106 ? -8.503 7.725 -6.236 1.00 97.19 106 GLN A N 1
ATOM 855 C CA . GLN A 1 106 ? -9.441 6.758 -6.786 1.00 97.19 106 GLN A CA 1
ATOM 856 C C . GLN A 1 106 ? -10.044 5.890 -5.680 1.00 97.19 106 GLN A C 1
ATOM 858 O O . GLN A 1 106 ? -9.337 5.420 -4.792 1.00 97.19 106 GLN A O 1
ATOM 863 N N . GLU A 1 107 ? -11.355 5.666 -5.727 1.00 96.44 107 GLU A N 1
ATOM 864 C CA . GLU A 1 107 ? -12.022 4.729 -4.823 1.00 96.44 107 GLU A CA 1
ATOM 865 C C . GLU A 1 107 ? -11.760 3.284 -5.254 1.00 96.44 107 GLU A C 1
ATOM 867 O O . GLU A 1 107 ? -11.946 2.920 -6.418 1.00 96.44 107 GLU A O 1
ATOM 872 N N . HIS A 1 108 ? -11.369 2.450 -4.295 1.00 94.81 108 HIS A N 1
ATOM 873 C CA . HIS A 1 108 ? -11.201 1.017 -4.469 1.00 94.81 108 HIS A CA 1
ATOM 874 C C . HIS A 1 108 ? -11.915 0.267 -3.349 1.00 94.81 108 HIS A C 1
ATOM 876 O O . HIS A 1 108 ? -11.741 0.569 -2.168 1.00 94.81 108 HIS A O 1
ATOM 882 N N . GLU A 1 109 ? -12.695 -0.744 -3.716 1.00 95.00 109 GLU A N 1
ATOM 883 C CA . GLU A 1 109 ? -13.169 -1.753 -2.775 1.00 95.00 109 GLU A CA 1
ATOM 884 C C . GLU A 1 109 ? -12.060 -2.793 -2.605 1.00 95.00 109 GLU A C 1
ATOM 886 O O . GLU A 1 109 ? -11.777 -3.558 -3.524 1.00 95.00 109 GLU A O 1
ATOM 891 N N . LEU A 1 110 ? -11.378 -2.749 -1.458 1.00 93.00 110 LEU A N 1
ATOM 892 C CA . LEU A 1 110 ? -10.232 -3.604 -1.163 1.00 93.00 110 LEU A CA 1
ATOM 893 C C . LEU A 1 110 ? -10.564 -4.538 -0.012 1.00 93.00 110 LEU A C 1
ATOM 895 O O . LEU A 1 110 ? -11.157 -4.120 0.982 1.00 93.00 110 LEU A O 1
ATOM 899 N N . ASP A 1 111 ? -10.123 -5.785 -0.110 1.00 93.38 111 ASP A N 1
ATOM 900 C CA . ASP A 1 111 ? -10.242 -6.769 0.961 1.00 93.38 111 ASP A CA 1
ATOM 901 C C . ASP A 1 111 ? -9.041 -7.740 0.949 1.00 93.38 111 ASP A C 1
ATOM 903 O O . ASP A 1 111 ? -8.248 -7.717 0.004 1.00 93.38 111 ASP A O 1
ATOM 907 N N . PRO A 1 112 ? -8.856 -8.583 1.986 1.00 91.38 112 PRO A N 1
ATOM 908 C CA . PRO A 1 112 ? -7.711 -9.495 2.057 1.00 91.38 112 PRO A CA 1
ATOM 909 C C . PRO A 1 112 ? -7.587 -10.486 0.886 1.00 91.38 112 PRO A C 1
ATOM 911 O O . PRO A 1 112 ? -6.505 -11.017 0.648 1.00 91.38 112 PRO A O 1
ATOM 914 N N . LEU A 1 113 ? -8.684 -10.784 0.188 1.00 93.06 113 LEU A N 1
ATOM 915 C CA . LEU A 1 113 ? -8.747 -11.687 -0.965 1.00 93.06 113 LEU A CA 1
ATOM 916 C C . LEU A 1 113 ? -8.660 -10.930 -2.296 1.00 93.06 113 LEU A C 1
ATOM 918 O O . LEU A 1 113 ? -8.190 -11.494 -3.285 1.00 93.06 113 LEU A O 1
ATOM 922 N N . ASN A 1 114 ? -9.073 -9.663 -2.310 1.00 92.44 114 ASN A N 1
ATOM 923 C CA . ASN A 1 114 ? -9.019 -8.761 -3.456 1.00 92.44 114 ASN A CA 1
ATOM 924 C C . ASN A 1 114 ? -8.116 -7.552 -3.143 1.00 92.44 114 ASN A C 1
ATOM 926 O O . ASN A 1 114 ? -8.610 -6.441 -2.919 1.00 92.44 114 ASN A O 1
ATOM 930 N N . PRO A 1 115 ? -6.786 -7.753 -3.092 1.00 93.56 115 PRO A N 1
ATOM 931 C CA . PRO A 1 115 ? -5.841 -6.670 -2.863 1.00 93.56 115 PRO A CA 1
ATOM 932 C C . PRO A 1 115 ? -5.737 -5.763 -4.090 1.00 93.56 115 PRO A C 1
ATOM 934 O O . PRO A 1 115 ? -5.989 -6.185 -5.223 1.00 93.56 115 PRO A O 1
ATOM 937 N N . LEU A 1 116 ? -5.276 -4.531 -3.878 1.00 95.00 116 LEU A N 1
ATOM 938 C CA . LEU A 1 116 ? -4.911 -3.659 -4.988 1.00 95.00 116 LEU A CA 1
ATOM 939 C C . LEU A 1 116 ? -3.627 -4.190 -5.629 1.00 95.00 116 LEU A C 1
ATOM 941 O O . LEU A 1 116 ? -2.639 -4.425 -4.931 1.00 95.00 116 LEU A O 1
ATOM 945 N N . LYS A 1 117 ? -3.647 -4.351 -6.952 1.00 94.06 117 LYS A N 1
ATOM 946 C CA . LYS A 1 117 ? -2.497 -4.756 -7.759 1.00 94.06 117 LYS A CA 1
ATOM 947 C C . LYS A 1 117 ? -2.138 -3.631 -8.715 1.00 94.06 117 LYS A C 1
ATOM 949 O O . LYS A 1 117 ? -2.996 -3.175 -9.462 1.00 94.06 117 LYS A O 1
ATOM 954 N N . ILE A 1 118 ? -0.880 -3.215 -8.688 1.00 92.44 118 ILE A N 1
ATOM 955 C CA . ILE A 1 118 ? -0.311 -2.254 -9.630 1.00 92.44 118 ILE A CA 1
ATOM 956 C C . ILE A 1 118 ? 0.700 -3.021 -10.471 1.00 92.44 118 ILE A C 1
ATOM 958 O O . ILE A 1 118 ? 1.757 -3.436 -9.982 1.00 92.44 118 ILE A O 1
ATOM 962 N N . GLU A 1 119 ? 0.329 -3.259 -11.722 1.00 90.12 119 GLU A N 1
ATOM 963 C CA . GLU A 1 119 ? 1.153 -3.923 -12.723 1.00 90.12 119 GLU A CA 1
ATOM 964 C C . GLU A 1 119 ? 1.793 -2.859 -13.604 1.00 90.12 119 GLU A C 1
ATOM 966 O O . GLU A 1 119 ? 1.113 -2.045 -14.215 1.00 90.12 119 GLU A O 1
ATOM 971 N N . VAL A 1 120 ? 3.118 -2.855 -13.648 1.00 84.75 120 VAL A N 1
ATOM 972 C CA . VAL A 1 120 ? 3.869 -1.869 -14.427 1.00 84.75 120 VAL A CA 1
ATOM 973 C C . VAL A 1 120 ? 4.312 -2.519 -15.746 1.00 84.75 120 VAL A C 1
ATOM 975 O O . VAL A 1 120 ? 5.130 -3.413 -15.710 1.00 84.75 120 VAL A O 1
ATOM 978 N N . GLU A 1 121 ? 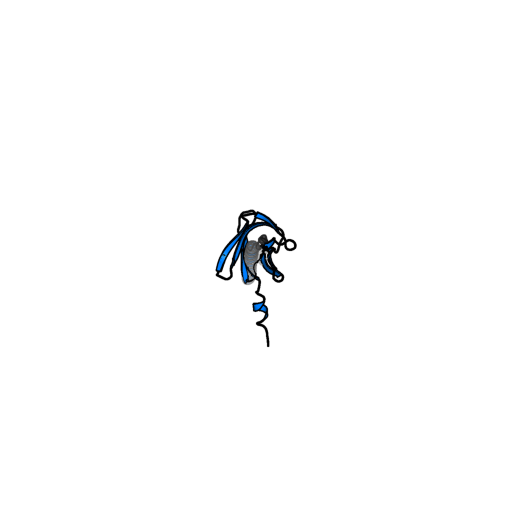3.821 -2.164 -16.924 1.00 79.75 121 GLU A N 1
ATOM 979 C CA . GLU A 1 121 ? 4.274 -2.793 -18.186 1.00 79.75 121 GLU A CA 1
ATOM 980 C C . GLU A 1 121 ? 4.394 -1.749 -19.307 1.00 79.75 121 GLU A C 1
ATOM 982 O O . GLU A 1 121 ? 3.591 -0.813 -19.329 1.00 79.75 121 GLU A O 1
ATOM 987 N N . PRO A 1 122 ? 5.327 -1.901 -20.274 1.00 63.97 122 PRO A N 1
ATOM 988 C CA . PRO A 1 122 ? 6.455 -2.844 -20.326 1.00 63.97 122 PRO A CA 1
ATOM 989 C C . PRO A 1 122 ? 7.626 -2.388 -19.438 1.00 63.97 122 PRO A C 1
ATOM 991 O O . PRO A 1 122 ? 7.661 -1.236 -19.014 1.00 63.97 122 PRO A O 1
ATOM 994 N N . ARG A 1 123 ? 8.586 -3.279 -19.145 1.00 71.88 123 ARG A N 1
ATOM 995 C CA . ARG A 1 123 ? 9.722 -2.952 -18.266 1.00 71.88 123 ARG A CA 1
ATOM 996 C C . ARG A 1 123 ? 11.080 -3.231 -18.876 1.00 71.88 123 ARG A C 1
ATOM 998 O O . ARG A 1 123 ? 11.250 -4.178 -19.638 1.00 71.88 123 ARG A O 1
ATOM 1005 N N . GLU A 1 124 ? 12.041 -2.407 -18.487 1.00 77.88 124 GLU A N 1
ATOM 1006 C CA . GLU A 1 124 ? 13.428 -2.494 -18.910 1.00 77.88 124 GLU A CA 1
ATOM 1007 C C . GLU A 1 124 ? 14.273 -3.167 -17.822 1.00 77.88 124 GLU A C 1
ATOM 1009 O O . GLU A 1 124 ? 14.181 -2.872 -16.625 1.00 77.88 124 GLU A O 1
ATOM 1014 N N . ILE A 1 125 ? 15.101 -4.121 -18.247 1.00 78.31 125 ILE A N 1
ATOM 1015 C CA . ILE A 1 125 ? 16.026 -4.834 -17.366 1.00 78.31 125 ILE A CA 1
ATOM 1016 C C . ILE A 1 125 ? 17.006 -3.831 -16.754 1.00 78.31 125 ILE A C 1
ATOM 1018 O O . ILE A 1 125 ? 17.498 -2.921 -17.418 1.00 78.31 125 ILE A O 1
ATOM 1022 N N . GLY A 1 126 ? 17.298 -3.995 -15.465 1.00 75.94 126 GLY A N 1
ATOM 1023 C CA . GLY A 1 126 ? 18.201 -3.108 -14.742 1.00 75.94 126 GLY A CA 1
ATOM 1024 C C . GLY A 1 126 ? 17.543 -1.830 -14.219 1.00 75.94 126 GLY A C 1
ATOM 1025 O O . GLY A 1 126 ? 18.130 -1.217 -13.320 1.00 75.94 126 GLY A O 1
ATOM 1026 N N . HIS A 1 127 ? 16.331 -1.479 -14.667 1.00 86.12 127 HIS A N 1
ATOM 1027 C CA . HIS A 1 127 ? 15.571 -0.346 -14.134 1.00 86.12 127 HIS A CA 1
ATOM 1028 C C . HIS A 1 127 ? 14.928 -0.694 -12.791 1.00 86.12 127 HIS A C 1
ATOM 1030 O O . HIS A 1 127 ? 14.543 -1.838 -12.512 1.00 86.12 127 HIS A O 1
ATOM 1036 N N . LYS A 1 128 ? 14.827 0.316 -11.927 1.00 89.38 128 LYS A N 1
ATOM 1037 C CA . LYS A 1 128 ? 14.138 0.234 -10.640 1.00 89.38 128 LYS A CA 1
ATOM 1038 C C . LYS A 1 128 ? 12.787 0.926 -10.759 1.00 89.38 128 LYS A C 1
ATOM 1040 O O . LYS A 1 128 ? 12.708 2.080 -11.144 1.00 89.38 128 LYS A O 1
ATOM 1045 N N . TYR A 1 129 ? 11.733 0.251 -10.336 1.00 91.75 129 TYR A N 1
ATOM 1046 C CA . TYR A 1 129 ? 10.383 0.795 -10.275 1.00 91.75 129 TYR A CA 1
ATOM 1047 C C . TYR A 1 129 ? 10.038 1.099 -8.825 1.00 91.75 129 TYR A C 1
ATOM 1049 O O . TYR A 1 129 ? 10.306 0.284 -7.938 1.00 91.75 129 TYR A O 1
ATOM 1057 N N . GLN A 1 130 ? 9.472 2.272 -8.573 1.00 93.50 130 GLN A N 1
ATOM 1058 C CA . GLN A 1 130 ? 9.073 2.742 -7.253 1.00 93.50 130 GLN A CA 1
ATOM 1059 C C . GLN A 1 130 ? 7.604 3.153 -7.273 1.00 93.50 130 GLN A C 1
ATOM 1061 O O . GLN A 1 130 ? 7.190 3.899 -8.151 1.00 93.50 130 GLN A O 1
ATOM 1066 N N . VAL A 1 131 ? 6.838 2.698 -6.284 1.00 95.25 131 VAL A N 1
ATOM 1067 C CA . VAL A 1 131 ? 5.451 3.113 -6.063 1.00 95.25 131 VAL A CA 1
ATOM 1068 C C . VAL A 1 131 ? 5.379 3.875 -4.756 1.00 95.25 131 VAL A C 1
ATOM 1070 O O . VAL A 1 131 ? 5.678 3.328 -3.694 1.00 95.25 131 VAL A O 1
ATOM 1073 N N . GLU A 1 132 ? 4.982 5.137 -4.831 1.00 95.88 132 GLU A N 1
ATOM 1074 C CA . GLU A 1 132 ? 4.616 5.940 -3.668 1.00 95.88 132 GLU A CA 1
ATOM 1075 C C . GLU A 1 132 ? 3.104 5.943 -3.547 1.00 95.88 132 GLU A C 1
ATOM 1077 O O . GLU A 1 132 ? 2.419 6.300 -4.500 1.00 95.88 132 GLU A O 1
ATOM 1082 N N . MET A 1 133 ? 2.578 5.542 -2.391 1.00 95.69 133 MET A N 1
ATOM 1083 C CA . MET A 1 133 ? 1.140 5.409 -2.187 1.00 95.69 133 MET A CA 1
ATOM 1084 C C . MET A 1 133 ? 0.684 6.067 -0.893 1.00 95.69 133 MET A C 1
ATOM 1086 O O . MET A 1 133 ? 1.290 5.892 0.169 1.00 95.69 133 MET A O 1
ATOM 1090 N N . THR A 1 134 ? -0.448 6.757 -0.982 1.00 96.25 134 THR A N 1
ATOM 1091 C CA . THR A 1 134 ? -1.254 7.212 0.149 1.00 96.25 134 THR A CA 1
ATOM 1092 C C . THR A 1 134 ? -2.629 6.564 0.068 1.00 96.25 134 THR A C 1
ATOM 1094 O O . THR A 1 134 ? -3.266 6.579 -0.984 1.00 96.25 134 THR A O 1
ATOM 1097 N N . VAL A 1 135 ? -3.087 6.011 1.187 1.00 94.62 135 VAL A N 1
ATOM 1098 C CA . VAL A 1 135 ? -4.429 5.447 1.327 1.00 94.62 135 VAL A CA 1
ATOM 1099 C C . VAL A 1 135 ? -5.184 6.235 2.385 1.00 94.62 135 VAL A C 1
ATOM 1101 O O . VAL A 1 135 ? -4.685 6.454 3.494 1.00 94.62 135 VAL A O 1
ATOM 1104 N N . GLU A 1 136 ? -6.390 6.649 2.032 1.00 94.56 136 GLU A N 1
ATOM 1105 C CA . GLU A 1 136 ? -7.321 7.401 2.860 1.00 94.56 136 GLU A CA 1
ATOM 1106 C C . GLU A 1 136 ? -8.607 6.599 3.093 1.00 94.56 136 GLU A C 1
ATOM 1108 O O . GLU A 1 136 ? -9.015 5.774 2.270 1.00 94.56 136 GLU A O 1
ATOM 1113 N N . ASP A 1 137 ? -9.264 6.845 4.224 1.00 93.12 137 ASP A N 1
ATOM 1114 C CA . ASP A 1 137 ? -10.653 6.434 4.415 1.00 93.12 137 ASP A CA 1
ATOM 1115 C C . ASP A 1 137 ? -11.625 7.375 3.670 1.00 93.12 137 ASP A C 1
ATOM 1117 O O . ASP A 1 137 ? -11.245 8.418 3.137 1.00 93.12 137 ASP A O 1
ATOM 1121 N N . MET A 1 138 ? -12.917 7.037 3.675 1.00 92.12 138 MET A N 1
ATOM 1122 C CA . MET A 1 138 ? -13.965 7.857 3.044 1.00 92.12 138 MET A CA 1
ATOM 1123 C C . MET A 1 138 ? -14.195 9.225 3.718 1.00 92.12 138 MET A C 1
ATOM 1125 O O . MET A 1 138 ? -14.959 10.038 3.204 1.00 92.12 138 MET A O 1
ATOM 1129 N N . ASN A 1 139 ? -13.556 9.491 4.862 1.00 93.56 139 ASN A N 1
ATOM 1130 C CA . ASN A 1 139 ? -13.580 10.782 5.551 1.00 93.56 139 ASN A CA 1
ATOM 1131 C C . ASN A 1 139 ? -12.311 11.608 5.268 1.00 93.56 139 ASN A C 1
ATOM 1133 O O . ASN A 1 139 ? -12.098 12.633 5.918 1.00 93.56 139 ASN A O 1
ATOM 1137 N N . ASN A 1 140 ? -11.483 11.184 4.306 1.00 92.50 140 ASN A N 1
ATOM 1138 C CA . ASN A 1 140 ? -10.198 11.783 3.940 1.00 92.50 140 ASN A CA 1
ATOM 1139 C C . ASN A 1 140 ? -9.132 11.710 5.050 1.00 92.50 140 ASN A C 1
ATOM 1141 O O . ASN A 1 140 ? -8.176 12.491 5.053 1.00 92.50 140 ASN A O 1
ATOM 1145 N N . ASN A 1 141 ? -9.269 10.788 6.007 1.00 92.62 141 ASN A N 1
ATOM 1146 C CA . ASN A 1 141 ? -8.205 10.516 6.965 1.00 92.62 141 ASN A CA 1
ATOM 1147 C C . ASN A 1 141 ? -7.183 9.593 6.318 1.00 92.62 141 ASN A C 1
ATOM 1149 O O . ASN A 1 141 ? -7.525 8.516 5.835 1.00 92.62 141 ASN A O 1
ATOM 1153 N N . ILE A 1 142 ? -5.913 9.979 6.365 1.00 92.75 142 ILE A N 1
ATOM 1154 C CA . ILE A 1 142 ? -4.826 9.136 5.871 1.00 92.75 142 ILE A CA 1
ATOM 1155 C C . ILE A 1 142 ? -4.635 7.970 6.835 1.00 92.75 142 ILE A C 1
ATOM 1157 O O . ILE A 1 142 ? -4.243 8.166 7.986 1.00 92.75 142 ILE A O 1
ATOM 1161 N N . ILE A 1 143 ? -4.883 6.760 6.344 1.00 91.38 143 ILE A N 1
ATOM 1162 C CA . ILE A 1 143 ? -4.746 5.518 7.111 1.00 91.38 143 ILE A CA 1
ATOM 1163 C C . ILE A 1 143 ? -3.412 4.820 6.844 1.00 91.38 143 ILE A C 1
ATOM 1165 O O . ILE A 1 143 ? -2.919 4.085 7.697 1.00 91.38 143 ILE A O 1
ATOM 1169 N N . HIS A 1 144 ? -2.804 5.053 5.677 1.00 91.56 144 HIS A N 1
ATOM 1170 C CA . HIS A 1 144 ? -1.530 4.443 5.319 1.00 91.56 144 HIS A CA 1
ATOM 1171 C C . HIS A 1 144 ? -0.747 5.303 4.328 1.00 91.56 144 HIS A C 1
ATOM 1173 O O . HIS A 1 144 ? -1.312 5.928 3.431 1.00 91.56 144 HIS A O 1
ATOM 1179 N N . ARG A 1 145 ? 0.578 5.292 4.474 1.00 93.38 145 ARG A N 1
ATOM 1180 C CA . ARG A 1 145 ? 1.525 5.808 3.4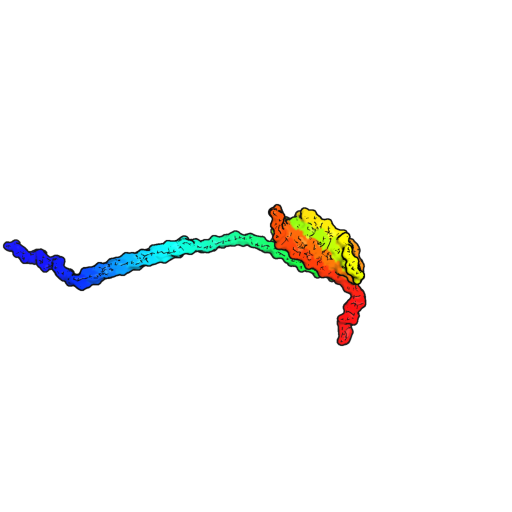88 1.00 93.38 145 ARG A CA 1
ATOM 1181 C C . ARG A 1 145 ? 2.642 4.803 3.322 1.00 93.38 145 ARG A C 1
ATOM 1183 O O . ARG A 1 145 ? 3.116 4.247 4.312 1.00 93.38 145 ARG A O 1
ATOM 1190 N N . SER A 1 146 ? 3.076 4.605 2.091 1.00 91.44 146 SER A N 1
ATOM 1191 C CA . SER A 1 146 ? 4.142 3.662 1.790 1.00 91.44 146 SER A CA 1
ATOM 1192 C C . SER A 1 146 ? 4.942 4.086 0.576 1.00 91.44 146 SER A C 1
ATOM 1194 O O . SER A 1 146 ? 4.458 4.805 -0.299 1.00 91.44 146 SER A O 1
ATOM 1196 N N . THR A 1 147 ? 6.152 3.552 0.525 1.00 93.06 147 THR A N 1
ATOM 1197 C CA . THR A 1 147 ? 6.973 3.537 -0.670 1.00 93.06 147 THR A CA 1
ATOM 1198 C C . THR A 1 147 ? 7.447 2.109 -0.859 1.00 93.06 147 THR A C 1
ATOM 1200 O O . THR A 1 147 ? 8.051 1.530 0.045 1.00 93.06 147 THR A O 1
ATOM 1203 N N . MET A 1 148 ? 7.164 1.537 -2.018 1.00 91.62 148 MET A N 1
ATOM 1204 C CA . MET A 1 148 ? 7.698 0.248 -2.428 1.00 91.62 148 MET A CA 1
ATOM 1205 C C . MET A 1 148 ? 8.637 0.432 -3.598 1.00 91.62 148 MET A C 1
ATOM 1207 O O . MET A 1 148 ? 8.455 1.336 -4.407 1.00 91.62 148 MET A 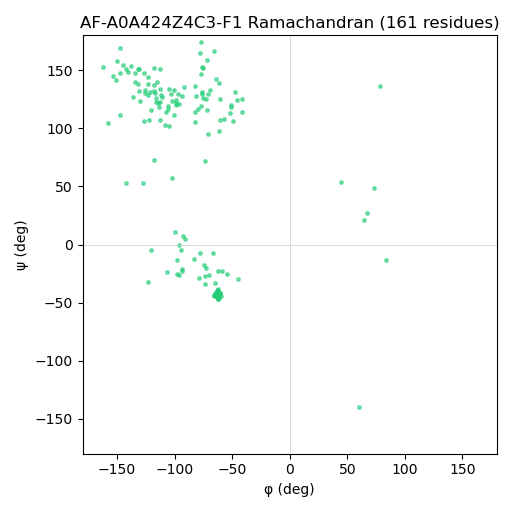O 1
ATOM 1211 N N . SER A 1 149 ? 9.624 -0.447 -3.721 1.00 90.94 149 SER A N 1
ATOM 1212 C CA . SER A 1 149 ? 10.443 -0.477 -4.921 1.00 90.94 149 SER A CA 1
ATOM 1213 C C . SER A 1 149 ? 10.911 -1.877 -5.254 1.00 90.94 149 SER A C 1
ATOM 1215 O O . SER A 1 149 ? 11.195 -2.662 -4.350 1.00 90.94 149 SER A O 1
ATOM 1217 N N . ALA A 1 150 ? 11.048 -2.154 -6.539 1.00 88.62 150 ALA A N 1
ATOM 1218 C CA . ALA A 1 150 ? 11.588 -3.400 -7.048 1.00 88.62 150 ALA A CA 1
ATOM 1219 C C . ALA A 1 150 ? 12.447 -3.120 -8.280 1.00 88.62 150 ALA A C 1
ATOM 1221 O O . ALA A 1 150 ? 12.230 -2.144 -8.995 1.00 88.62 150 ALA A O 1
ATOM 1222 N N . ARG A 1 151 ? 13.441 -3.972 -8.509 1.00 84.75 151 ARG A N 1
ATOM 1223 C CA . ARG A 1 151 ? 14.325 -3.917 -9.671 1.00 84.75 151 ARG A CA 1
ATOM 1224 C C . ARG A 1 151 ? 14.233 -5.251 -10.388 1.00 84.75 151 ARG A C 1
ATOM 1226 O O . ARG A 1 151 ? 14.228 -6.286 -9.722 1.00 84.75 151 ARG A O 1
ATOM 1233 N N . ILE A 1 152 ? 14.178 -5.217 -11.712 1.00 77.44 152 ILE A N 1
ATOM 1234 C CA . ILE A 1 152 ? 14.333 -6.428 -12.515 1.00 77.44 152 ILE A CA 1
ATOM 1235 C C . ILE A 1 152 ? 15.837 -6.718 -12.600 1.00 77.44 152 ILE A C 1
ATOM 1237 O O . ILE A 1 152 ? 16.573 -5.863 -13.106 1.00 77.44 152 ILE A O 1
ATOM 1241 N N . PRO A 1 153 ? 16.315 -7.854 -12.062 1.00 70.31 153 PRO A N 1
ATOM 1242 C CA . PRO A 1 153 ? 17.731 -8.195 -12.106 1.00 70.31 153 PRO A CA 1
ATOM 1243 C C . PRO A 1 153 ? 18.191 -8.385 -13.553 1.00 70.31 153 PRO A C 1
ATOM 1245 O O . PRO A 1 153 ? 17.458 -8.933 -14.376 1.00 70.31 153 PRO A O 1
ATOM 1248 N N . ASP A 1 154 ? 19.410 -7.941 -13.849 1.00 70.81 154 ASP A N 1
ATOM 1249 C CA . ASP A 1 154 ? 20.074 -8.254 -15.116 1.00 70.81 154 ASP A CA 1
ATOM 1250 C C . ASP A 1 154 ? 20.574 -9.710 -15.086 1.00 70.81 154 ASP A C 1
ATOM 1252 O O . ASP A 1 154 ? 20.884 -10.244 -14.017 1.00 70.81 154 ASP A O 1
ATOM 1256 N N . GLU A 1 155 ? 20.685 -10.374 -16.238 1.00 61.50 155 GLU A N 1
ATOM 1257 C CA . GLU A 1 155 ? 21.211 -11.745 -16.337 1.00 61.50 155 GLU A CA 1
ATOM 1258 C C . GLU A 1 155 ? 22.609 -11.870 -15.698 1.00 61.50 155 GLU A C 1
ATOM 1260 O O . GLU A 1 155 ? 22.972 -12.943 -15.212 1.00 61.50 155 GLU A O 1
ATOM 1265 N N . GLN A 1 156 ? 23.376 -10.774 -15.627 1.00 55.09 156 GLN A N 1
ATOM 1266 C CA . GLN A 1 156 ? 24.681 -10.724 -14.958 1.00 55.09 156 GLN A CA 1
ATOM 1267 C C . GLN A 1 156 ? 24.612 -10.812 -13.423 1.00 55.09 156 GLN A C 1
ATOM 1269 O O . GLN A 1 156 ? 25.554 -11.323 -12.812 1.00 55.09 156 GLN A O 1
ATOM 1274 N N . ASP A 1 157 ? 23.509 -10.398 -12.791 1.00 55.53 157 ASP A N 1
ATOM 1275 C CA . ASP A 1 157 ? 23.351 -10.456 -11.329 1.00 55.53 157 ASP A CA 1
ATOM 1276 C C . ASP A 1 157 ? 23.142 -11.905 -10.832 1.00 55.53 157 ASP A C 1
ATOM 1278 O O . ASP A 1 157 ? 23.439 -12.223 -9.679 1.00 55.53 157 ASP A O 1
ATOM 1282 N N . ASN A 1 158 ? 22.728 -12.826 -11.715 1.00 49.31 158 ASN A N 1
ATOM 1283 C CA . ASN A 1 158 ? 22.545 -14.249 -11.399 1.00 49.31 158 ASN A CA 1
ATOM 1284 C C . ASN A 1 158 ? 23.858 -15.059 -11.344 1.00 49.31 158 ASN A C 1
ATOM 1286 O O . ASN A 1 158 ? 23.836 -16.219 -10.933 1.00 49.31 158 ASN A O 1
ATOM 1290 N N . PHE A 1 159 ? 25.006 -14.480 -11.724 1.00 45.19 159 PHE A N 1
ATOM 1291 C CA . PHE A 1 159 ? 26.305 -15.175 -11.721 1.00 45.19 159 PHE A CA 1
ATOM 1292 C C . PHE A 1 159 ? 27.156 -14.930 -10.467 1.00 45.19 159 PHE A C 1
ATOM 1294 O O . PHE A 1 159 ? 28.230 -15.519 -10.338 1.00 45.19 159 PHE A O 1
ATOM 1301 N N . ILE A 1 160 ? 26.684 -14.125 -9.510 1.00 49.22 160 ILE A N 1
ATOM 1302 C CA . ILE A 1 160 ? 27.359 -13.927 -8.217 1.00 49.22 160 ILE A CA 1
ATOM 1303 C C . ILE A 1 160 ? 26.648 -14.743 -7.127 1.00 49.22 160 ILE A C 1
ATOM 1305 O O . ILE A 1 160 ? 26.201 -14.222 -6.111 1.00 49.22 160 ILE A O 1
ATOM 1309 N N . SER A 1 161 ? 26.536 -16.058 -7.322 1.00 48.75 161 SER A N 1
ATOM 1310 C CA . SER A 1 161 ? 26.406 -16.985 -6.193 1.00 48.75 161 SER A CA 1
ATOM 1311 C C . SER A 1 161 ? 27.075 -18.334 -6.500 1.00 48.75 161 SER A C 1
ATOM 1313 O O . SER A 1 161 ? 26.602 -19.113 -7.321 1.00 48.75 161 SER A O 1
ATOM 1315 N N . ASN A 1 162 ? 28.175 -18.573 -5.773 1.00 33.47 162 ASN A N 1
ATOM 1316 C CA . ASN A 1 162 ? 29.049 -19.756 -5.682 1.00 33.47 162 ASN A CA 1
ATOM 1317 C C . ASN A 1 162 ? 30.075 -19.990 -6.808 1.00 33.47 162 ASN A C 1
ATOM 1319 O O . ASN A 1 162 ? 29.782 -19.814 -7.989 1.00 33.47 162 ASN A O 1
ATOM 1323 N N . PRO A 1 163 ? 31.321 -20.360 -6.446 1.00 40.00 163 PRO A N 1
ATOM 1324 C CA . PRO A 1 163 ? 31.661 -21.506 -5.586 1.00 40.00 163 PRO A CA 1
ATOM 1325 C C . PRO A 1 163 ? 31.661 -21.262 -4.074 1.00 40.00 163 PRO A C 1
ATOM 1327 O O . PRO A 1 163 ? 32.197 -20.224 -3.630 1.00 40.00 163 PRO A O 1
#